Protein AF-A0A0A9WRL8-F1 (afdb_monomer)

Solvent-accessible surface area (backbone atoms only — not comparable to full-atom values): 8022 Å² total; per-residue (Å²): 142,82,87,82,90,76,88,80,82,79,79,79,79,76,79,77,76,74,77,74,68,75,67,80,28,67,38,25,79,55,97,90,40,80,38,46,58,77,37,78,44,66,56,88,86,49,54,26,39,38,32,20,38,59,53,89,71,38,31,38,80,65,42,80,47,66,58,75,82,65,83,86,74,93,55,83,59,47,41,80,46,69,36,69,91,42,58,53,78,71,13,38,61,40,85,39,74,42,63,92,74,56,70,74,81,80,75,76,76,75,74,90,75,84,74,83,90,82,84,134

InterPro domains:
  IPR029277 Single domain Von Willebrand factor type C domain [PF15430] (28-95)
  IPR029277 Single domain Von Willebrand factor type C domain [SM01318] (28-97)

Foldseek 3Di:
DDDDDDDDPPPPPPPPPPCPPPQQDCFDADPNDTHHAQDWDFDQQFAWIWHWHDDNGGIDGDDIGHADPADDDPDPQWDFDADSVDHPPVRHTDIDGDCVPVPDPPPPPPPPPPDPPDDD

Nearest PDB structures (foldseek):
  6rqj-assembly1_E  TM=6.451E-01  e=1.348E-03  Rhipiceph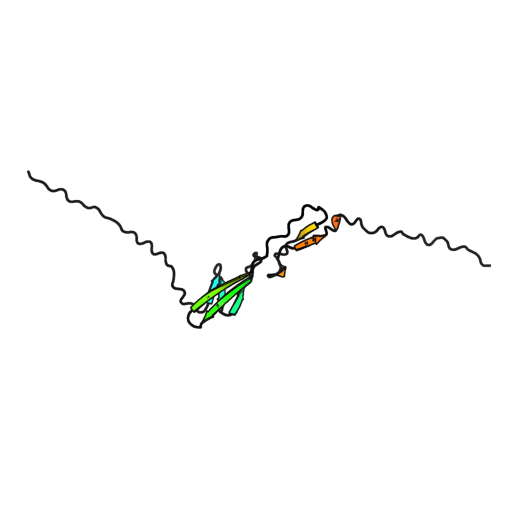alus pulchellus
  6rpt-assembly3_D  TM=6.610E-01  e=4.511E-03  Rhipicephalus pulchellus

Secondary structure (DSSP, 8-state):
-------------------------SEEEETTEEEETT-EE--TTS-EEEEEEEETTEEEEEEEEEPPPPPP---TTEEEE--TTSPTTTTS-EEEE-GGGS------------------

Mean predicted aligned error: 16.65 Å

Structure (mmCIF, N/CA/C/O backbone):
data_AF-A0A0A9WRL8-F1
#
_entry.id   AF-A0A0A9WRL8-F1
#
loop_
_atom_site.group_PDB
_atom_site.id
_atom_site.type_symbol
_atom_site.label_atom_id
_atom_site.label_alt_id
_atom_site.label_comp_id
_atom_site.label_asym_id
_atom_site.label_entity_id
_atom_site.label_seq_id
_atom_site.pdbx_PDB_ins_code
_atom_site.Cartn_x
_atom_site.Cartn_y
_atom_site.Cartn_z
_atom_site.occupancy
_atom_site.B_iso_or_equiv
_atom_site.auth_seq_id
_atom_site.auth_comp_id
_atom_site.auth_asym_id
_atom_site.auth_atom_id
_atom_site.pdbx_PDB_model_num
ATOM 1 N N . MET A 1 1 ? 32.275 2.516 69.717 1.00 40.00 1 MET A N 1
ATOM 2 C CA . MET A 1 1 ? 31.896 3.011 68.377 1.00 40.00 1 MET A CA 1
ATOM 3 C C . MET A 1 1 ? 31.358 1.823 67.593 1.00 40.00 1 MET A C 1
ATOM 5 O O . MET A 1 1 ? 32.130 0.931 67.274 1.00 40.00 1 MET A O 1
ATOM 9 N N . LYS A 1 2 ? 30.035 1.719 67.428 1.00 40.66 2 LYS A N 1
ATOM 10 C CA . LYS A 1 2 ? 29.367 0.591 66.762 1.00 40.66 2 LYS A CA 1
ATOM 11 C C . LYS A 1 2 ? 28.420 1.135 65.688 1.00 40.66 2 LYS A C 1
ATOM 13 O O . LYS A 1 2 ? 27.446 1.787 66.030 1.00 40.66 2 LYS A O 1
ATOM 18 N N . VAL A 1 3 ? 28.828 0.900 64.438 1.00 51.34 3 VAL A N 1
ATOM 19 C CA . VAL A 1 3 ? 28.067 0.428 63.261 1.00 51.34 3 VAL A CA 1
ATOM 20 C C . VAL A 1 3 ? 26.652 0.992 63.059 1.00 51.34 3 VAL A C 1
ATOM 22 O O . VAL A 1 3 ? 25.780 0.730 63.877 1.00 51.34 3 VAL A O 1
ATOM 25 N N . LEU A 1 4 ? 26.394 1.619 61.902 1.00 49.94 4 LEU A N 1
ATOM 26 C CA . LEU A 1 4 ? 25.500 1.055 60.871 1.00 49.94 4 LEU A CA 1
ATOM 27 C C . LEU A 1 4 ? 25.421 1.941 59.616 1.00 49.94 4 LEU A C 1
ATOM 29 O O . LEU A 1 4 ? 24.852 3.027 59.612 1.00 49.94 4 LEU A O 1
ATOM 33 N N . LEU A 1 5 ? 26.007 1.401 58.546 1.00 63.50 5 LEU A N 1
ATOM 34 C CA . LEU A 1 5 ? 25.722 1.705 57.148 1.00 63.50 5 LEU A CA 1
ATOM 35 C C . LEU A 1 5 ? 24.254 1.358 56.856 1.00 63.50 5 LEU A C 1
ATOM 37 O O . LEU A 1 5 ? 23.850 0.218 57.078 1.00 63.50 5 LEU A O 1
ATOM 41 N N . ILE A 1 6 ? 23.484 2.299 56.314 1.00 59.03 6 ILE A N 1
ATOM 42 C CA . ILE A 1 6 ? 22.197 2.022 55.660 1.00 59.03 6 ILE A CA 1
ATOM 43 C C . ILE A 1 6 ? 22.291 2.700 54.287 1.00 59.03 6 ILE A C 1
ATOM 45 O O . ILE A 1 6 ? 22.267 3.920 54.194 1.00 59.03 6 ILE A O 1
ATOM 49 N N . LEU A 1 7 ? 22.747 1.985 53.254 1.00 55.62 7 LEU A N 1
ATOM 50 C CA . LEU A 1 7 ? 21.889 1.291 52.281 1.00 55.62 7 LEU A CA 1
ATOM 51 C C . LEU A 1 7 ? 20.706 2.152 51.814 1.00 55.62 7 LEU A C 1
ATOM 53 O O . LEU A 1 7 ? 19.563 1.937 52.196 1.00 55.62 7 LEU A O 1
ATOM 57 N N 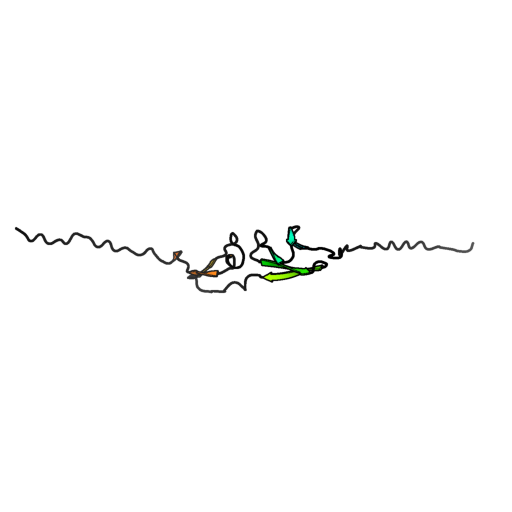. SER A 1 8 ? 20.979 3.092 50.917 1.00 53.41 8 SER A N 1
ATOM 58 C CA . SER A 1 8 ? 19.953 3.704 50.072 1.00 53.41 8 SER A CA 1
ATOM 59 C C . SER A 1 8 ? 20.242 3.352 48.614 1.00 53.41 8 SER A C 1
ATOM 61 O O . SER A 1 8 ? 20.756 4.155 47.840 1.00 53.41 8 SER A O 1
ATOM 63 N N . ALA A 1 9 ? 19.933 2.101 48.263 1.00 60.00 9 ALA A N 1
ATOM 64 C CA . ALA A 1 9 ? 19.785 1.659 46.884 1.00 60.00 9 ALA A CA 1
ATOM 65 C C . ALA A 1 9 ? 18.417 2.140 46.384 1.00 60.00 9 ALA A C 1
ATOM 67 O O . ALA A 1 9 ? 17.401 1.467 46.554 1.00 60.00 9 ALA A O 1
ATOM 68 N N . VAL A 1 10 ? 18.380 3.343 45.814 1.00 62.25 10 VAL A N 1
ATOM 69 C CA . VAL A 1 10 ? 17.196 3.840 45.110 1.00 62.25 10 VAL A CA 1
ATOM 70 C C . VAL A 1 10 ? 17.155 3.144 43.754 1.00 62.25 10 VAL A C 1
ATOM 72 O O . VAL A 1 10 ? 17.760 3.587 42.782 1.00 62.25 10 VAL A O 1
ATOM 75 N N . VAL A 1 11 ? 16.468 2.005 43.707 1.00 62.53 11 VAL A N 1
ATOM 76 C CA . VAL A 1 11 ? 16.080 1.354 42.455 1.00 62.53 11 VAL A CA 1
ATOM 77 C C . VAL A 1 11 ? 14.955 2.194 41.854 1.00 62.53 11 VAL A C 1
ATOM 79 O O . VAL A 1 11 ? 13.785 2.038 42.195 1.00 62.53 11 VAL A O 1
ATOM 82 N N . GLY A 1 12 ? 15.323 3.146 40.998 1.00 53.97 12 GLY A N 1
ATOM 83 C CA . GLY A 1 12 ? 14.377 3.887 40.172 1.00 53.97 12 GLY A CA 1
ATOM 84 C C . GLY A 1 12 ? 13.830 2.967 39.088 1.00 53.97 12 GLY A C 1
ATOM 85 O O . GLY A 1 12 ? 14.454 2.797 38.046 1.00 53.97 12 GLY A O 1
ATOM 86 N N . VAL A 1 13 ? 12.683 2.342 39.347 1.00 61.06 13 VAL A N 1
ATOM 87 C CA . VAL A 1 13 ? 11.954 1.554 38.350 1.00 61.06 13 VAL A CA 1
ATOM 88 C C . VAL A 1 13 ? 11.357 2.535 37.342 1.00 61.06 13 VAL A C 1
ATOM 90 O O . VAL A 1 13 ? 10.317 3.145 37.587 1.00 61.06 13 VAL A O 1
ATOM 93 N N . THR A 1 14 ? 12.033 2.752 36.216 1.00 61.66 14 THR A N 1
ATOM 94 C CA . THR A 1 14 ? 11.445 3.474 35.090 1.00 61.66 14 THR A CA 1
ATOM 95 C C . THR A 1 14 ? 10.463 2.537 34.400 1.00 61.66 14 THR A C 1
ATOM 97 O O . THR A 1 14 ? 10.833 1.691 33.590 1.00 61.66 14 THR A O 1
ATOM 100 N N . PHE A 1 15 ? 9.181 2.661 34.743 1.00 59.44 15 PHE A N 1
ATOM 101 C CA . PHE A 1 15 ? 8.111 2.042 33.970 1.00 59.44 15 PHE A CA 1
ATOM 102 C C . PHE A 1 15 ? 8.090 2.697 32.588 1.00 59.44 15 PHE A C 1
ATOM 104 O O . PHE A 1 15 ? 7.502 3.760 32.393 1.00 59.44 15 PHE A O 1
ATOM 111 N N . SER A 1 16 ? 8.754 2.075 31.616 1.00 56.38 16 SER A N 1
ATOM 112 C CA . SER A 1 16 ? 8.507 2.341 30.205 1.00 56.38 16 SER A CA 1
ATOM 113 C C . SER A 1 16 ? 7.096 1.856 29.895 1.00 56.38 16 SER A C 1
ATOM 115 O O . SER A 1 16 ? 6.888 0.708 29.509 1.00 56.38 16 SER A O 1
ATOM 117 N N . ALA A 1 17 ? 6.111 2.728 30.105 1.00 50.66 17 ALA A N 1
ATOM 118 C CA . ALA A 1 17 ? 4.795 2.565 29.523 1.00 50.66 17 ALA A CA 1
ATOM 119 C C . ALA A 1 17 ? 4.972 2.625 28.002 1.00 50.66 17 ALA A C 1
ATOM 121 O O . ALA A 1 17 ? 4.951 3.690 27.389 1.00 50.66 17 ALA A O 1
ATOM 122 N N . THR A 1 18 ? 5.192 1.467 27.383 1.00 55.47 18 THR A N 1
ATOM 123 C CA . THR A 1 18 ? 4.831 1.299 25.985 1.00 55.47 18 THR A CA 1
ATOM 124 C C . THR A 1 18 ? 3.317 1.413 25.966 1.00 55.47 18 THR A C 1
ATOM 126 O O . THR A 1 18 ? 2.593 0.494 26.340 1.00 55.47 18 THR A O 1
ATOM 129 N N . ALA A 1 19 ? 2.828 2.606 25.638 1.00 44.84 19 ALA A N 1
ATOM 130 C CA . ALA A 1 19 ? 1.427 2.823 25.344 1.00 44.84 19 ALA A CA 1
ATOM 131 C C . ALA A 1 19 ? 1.104 2.065 24.049 1.00 44.84 19 ALA A C 1
ATOM 133 O O . ALA A 1 19 ? 1.000 2.650 22.975 1.00 44.84 19 ALA A O 1
ATOM 134 N N . PHE A 1 20 ? 0.955 0.745 24.143 1.00 54.16 20 PHE A N 1
ATOM 135 C CA . PHE A 1 20 ? 0.072 0.024 23.247 1.00 54.16 20 PHE A CA 1
ATOM 136 C C . PHE A 1 20 ? -1.326 0.489 23.626 1.00 54.16 20 PHE A C 1
ATOM 138 O O . PHE A 1 20 ? -1.962 -0.059 24.525 1.00 54.16 20 PHE A O 1
ATOM 145 N N . ALA A 1 21 ? -1.745 1.599 23.017 1.00 47.56 21 ALA A N 1
ATOM 146 C CA . ALA A 1 21 ? -3.115 2.050 23.113 1.00 47.56 21 ALA A CA 1
ATOM 147 C C . ALA A 1 21 ? -3.999 0.859 22.707 1.00 47.56 21 ALA A C 1
ATOM 149 O O . ALA A 1 21 ? -3.799 0.319 21.613 1.00 47.56 21 ALA A O 1
ATOM 150 N N . PRO A 1 22 ? -4.922 0.401 23.568 1.00 46.56 22 PRO A N 1
ATOM 151 C CA . PRO A 1 22 ? -5.880 -0.608 23.159 1.00 46.56 22 PRO A CA 1
ATOM 152 C C . PRO A 1 22 ? -6.631 -0.047 21.951 1.00 46.56 22 PRO A C 1
ATOM 154 O O . PRO A 1 22 ? -7.080 1.102 21.981 1.00 46.56 22 PRO A O 1
ATOM 157 N N . ALA A 1 23 ? -6.720 -0.828 20.876 1.00 49.38 23 ALA A N 1
ATOM 158 C CA . ALA A 1 23 ? -7.439 -0.473 19.658 1.00 49.38 23 ALA A CA 1
ATOM 159 C C . ALA A 1 23 ? -8.961 -0.458 19.914 1.00 49.38 23 ALA A C 1
ATOM 161 O O . ALA A 1 23 ? -9.717 -1.229 19.340 1.00 49.38 23 ALA A O 1
ATOM 162 N N . HIS A 1 24 ? -9.430 0.427 20.794 1.00 46.97 24 HIS A N 1
ATOM 163 C CA . HIS A 1 24 ? -10.833 0.806 20.906 1.00 46.97 24 HIS A CA 1
ATOM 164 C C . HIS A 1 24 ? -11.119 1.832 19.813 1.00 46.97 24 HIS A C 1
ATOM 166 O O . HIS A 1 24 ? -11.173 3.037 20.054 1.00 46.97 24 HIS A O 1
ATOM 172 N N . GLY A 1 25 ? -11.215 1.362 18.575 1.00 60.09 25 GLY A N 1
ATOM 173 C CA . GLY A 1 25 ? -11.405 2.223 17.420 1.00 60.09 25 GLY A CA 1
ATOM 174 C C . GLY A 1 25 ? -12.340 1.578 16.418 1.00 60.09 25 GLY A C 1
ATOM 175 O O . GLY A 1 25 ? -12.171 0.421 16.057 1.00 60.09 25 GLY A O 1
ATOM 176 N N . LYS A 1 26 ? -13.299 2.358 15.915 1.00 76.25 26 LYS A N 1
ATOM 177 C CA . LYS A 1 26 ? -14.162 2.003 14.773 1.00 76.25 26 LYS A CA 1
ATOM 178 C C . LYS A 1 26 ? -13.424 2.109 13.428 1.00 76.25 26 LYS A C 1
ATOM 180 O O . LYS A 1 26 ? -14.055 2.215 12.380 1.00 76.25 26 LYS A O 1
ATOM 185 N N . TYR A 1 27 ? -12.099 2.187 13.468 1.00 83.44 27 TYR A N 1
ATOM 186 C CA . TYR A 1 27 ? -11.244 2.585 12.363 1.00 83.44 27 TYR A CA 1
ATOM 187 C C . TYR A 1 27 ? -9.842 1.996 12.514 1.00 83.44 27 TYR A C 1
ATOM 189 O O . TYR A 1 27 ? -9.354 1.788 13.625 1.00 83.44 27 TYR A O 1
ATOM 197 N N . CYS A 1 28 ? -9.180 1.785 11.383 1.00 86.12 28 CYS A N 1
ATOM 198 C CA . CYS A 1 28 ? -7.775 1.414 11.313 1.00 86.12 28 CYS A CA 1
ATOM 199 C C . CYS A 1 28 ? -6.906 2.663 11.145 1.00 86.12 28 CYS A C 1
ATOM 201 O O . CYS A 1 28 ? -7.324 3.637 10.519 1.00 86.12 28 CYS A O 1
ATOM 203 N N . TYR A 1 29 ? -5.681 2.622 11.670 1.00 86.38 29 TYR A N 1
ATOM 204 C CA . TYR A 1 29 ? -4.706 3.706 11.539 1.00 86.38 29 TYR A CA 1
ATOM 205 C C . TYR A 1 29 ? -3.481 3.239 10.756 1.00 86.38 29 TYR A C 1
ATOM 207 O O . TYR A 1 29 ? -2.767 2.359 11.225 1.00 86.38 29 TYR A O 1
ATOM 215 N N . TYR A 1 30 ? -3.199 3.852 9.605 1.00 85.88 30 TYR A N 1
ATOM 216 C CA . TYR A 1 30 ? -1.992 3.594 8.810 1.00 85.88 30 TYR A CA 1
ATOM 217 C C . TYR A 1 30 ? -1.256 4.900 8.512 1.00 85.88 30 TYR A C 1
ATOM 219 O O . TYR A 1 30 ? -1.835 5.793 7.910 1.00 85.88 30 TYR A O 1
ATOM 227 N N . GLN A 1 31 ? 0.009 5.040 8.928 1.00 86.25 31 GLN A N 1
ATOM 228 C CA . GLN A 1 31 ? 0.826 6.248 8.690 1.00 86.25 31 GLN A CA 1
ATOM 229 C C . GLN A 1 31 ? 0.092 7.577 8.987 1.00 86.25 31 GLN A C 1
ATOM 231 O O . GLN A 1 31 ? 0.159 8.532 8.220 1.00 86.25 31 GLN A O 1
ATOM 236 N N . LYS A 1 32 ? -0.609 7.646 10.129 1.00 85.50 32 LYS A N 1
ATOM 237 C CA . LYS A 1 32 ? -1.454 8.785 10.560 1.00 85.50 32 LYS A CA 1
ATOM 238 C C . LYS A 1 32 ? -2.757 8.981 9.765 1.00 85.50 32 LYS A C 1
ATOM 240 O O . LYS A 1 32 ? -3.511 9.890 10.100 1.00 85.50 32 LYS A O 1
ATOM 245 N N . GLN A 1 33 ? -3.052 8.125 8.793 1.00 88.00 33 GLN A N 1
ATOM 246 C CA . GLN A 1 33 ? -4.325 8.095 8.084 1.00 88.00 33 GLN A CA 1
ATOM 247 C C . GLN A 1 33 ? -5.332 7.190 8.792 1.00 88.00 33 GLN A C 1
ATOM 249 O O . GLN A 1 33 ? -5.020 6.049 9.140 1.00 88.00 33 GLN A O 1
ATOM 254 N N . LEU A 1 34 ? -6.548 7.705 8.966 1.00 89.75 34 LEU A N 1
ATOM 255 C CA . LEU A 1 34 ? -7.698 6.964 9.474 1.00 89.75 34 LEU A CA 1
ATOM 256 C C . LEU A 1 34 ? -8.443 6.313 8.301 1.00 89.75 34 LEU A C 1
ATOM 258 O O . LEU A 1 34 ? -8.744 6.980 7.312 1.00 89.75 34 LEU A O 1
ATOM 262 N N . ILE A 1 35 ? -8.717 5.014 8.414 1.00 90.56 35 ILE A N 1
ATOM 263 C CA . ILE A 1 35 ? -9.399 4.195 7.403 1.00 90.56 35 ILE A CA 1
ATOM 264 C C . ILE A 1 35 ? -10.628 3.574 8.068 1.00 90.56 35 ILE A C 1
ATOM 266 O O . ILE A 1 35 ? -10.482 2.896 9.091 1.00 90.56 35 ILE A O 1
ATOM 270 N N . ASN A 1 36 ? -11.832 3.794 7.533 1.00 90.06 36 ASN A N 1
ATOM 271 C CA . ASN A 1 36 ? -13.033 3.212 8.131 1.00 90.06 36 ASN A CA 1
ATOM 272 C C . ASN A 1 36 ? -13.134 1.710 7.834 1.00 90.06 36 ASN A C 1
ATOM 274 O O . ASN A 1 36 ? -12.569 1.198 6.869 1.00 90.06 36 ASN A O 1
ATOM 278 N N . ILE A 1 37 ? -13.891 0.993 8.663 1.00 88.81 37 ILE A N 1
ATOM 279 C CA . ILE A 1 37 ? -14.183 -0.426 8.437 1.00 88.81 37 ILE A CA 1
ATOM 280 C C . ILE A 1 37 ? -14.867 -0.608 7.073 1.00 88.81 37 ILE A C 1
ATOM 282 O O . ILE A 1 37 ? -15.844 0.070 6.762 1.00 88.81 37 ILE A O 1
ATOM 286 N N . GLY A 1 38 ? -14.363 -1.554 6.282 1.00 87.62 38 GLY A N 1
ATOM 287 C CA . GLY A 1 38 ? -14.825 -1.855 4.928 1.00 87.62 38 GLY A CA 1
ATOM 288 C C . GLY A 1 38 ? -14.235 -0.944 3.848 1.00 87.62 38 GLY A C 1
ATOM 289 O O . GLY A 1 38 ? -14.458 -1.194 2.664 1.00 87.62 38 GLY A O 1
ATOM 290 N N . GLU A 1 39 ? -13.473 0.089 4.218 1.00 91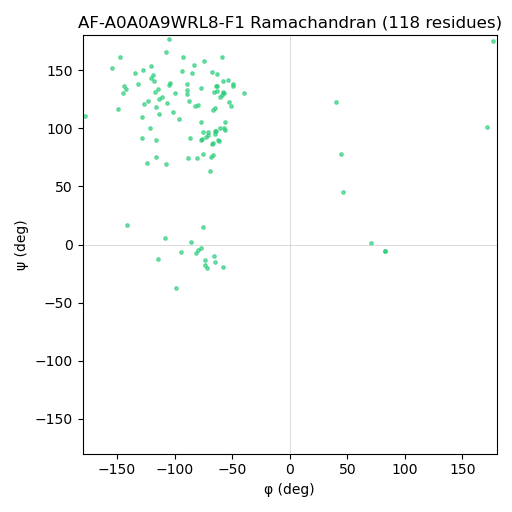.38 39 GLU A N 1
ATOM 291 C CA . GLU A 1 39 ? -12.819 0.958 3.246 1.00 91.38 39 GLU A CA 1
ATOM 292 C C . GLU A 1 39 ? -11.479 0.398 2.773 1.00 91.38 39 GLU A C 1
ATOM 294 O O . GLU A 1 39 ? -10.717 -0.231 3.516 1.00 91.38 39 GLU A O 1
ATOM 299 N N . LYS A 1 40 ? -11.193 0.703 1.505 1.00 93.25 40 LYS A N 1
ATOM 300 C CA . LYS A 1 40 ? -9.906 0.472 0.859 1.00 93.25 40 LYS A CA 1
ATOM 301 C C . LYS A 1 40 ? -9.111 1.765 0.837 1.00 93.25 40 LYS A C 1
ATOM 303 O O . LYS A 1 40 ? -9.601 2.794 0.368 1.00 93.25 40 LYS A O 1
ATOM 308 N N . TYR A 1 41 ? -7.865 1.688 1.271 1.00 93.75 41 TYR A N 1
ATOM 309 C CA . TYR A 1 41 ? -6.921 2.791 1.243 1.00 93.75 41 TYR A CA 1
ATOM 310 C C . TYR A 1 41 ? -5.726 2.460 0.348 1.00 93.75 41 TYR A C 1
ATOM 312 O O . TYR A 1 41 ? -5.226 1.336 0.347 1.00 93.75 41 TYR A O 1
ATOM 320 N N . TYR A 1 42 ? -5.273 3.462 -0.406 1.00 94.94 42 TYR A N 1
ATOM 321 C CA . TYR A 1 42 ? -4.137 3.373 -1.321 1.00 94.94 42 TYR A CA 1
ATOM 322 C C . TYR A 1 42 ? -3.109 4.422 -0.886 1.00 94.94 42 TYR A C 1
ATOM 324 O O . TYR A 1 42 ? -3.323 5.608 -1.162 1.00 94.94 42 TYR A O 1
ATOM 332 N N . PRO A 1 43 ? -2.050 4.028 -0.157 1.00 91.88 43 PRO A N 1
ATOM 333 C CA . PRO A 1 43 ? -1.074 4.977 0.355 1.00 91.88 43 PRO A CA 1
ATOM 334 C C . PRO A 1 43 ? -0.339 5.696 -0.788 1.00 91.88 43 PRO A C 1
ATOM 336 O O . PRO A 1 43 ? 0.059 5.060 -1.766 1.00 91.88 43 PRO A O 1
ATOM 339 N N . PRO A 1 44 ? -0.142 7.022 -0.701 1.00 90.06 44 PRO A N 1
ATOM 340 C CA . PRO A 1 44 ? 0.572 7.764 -1.731 1.00 90.06 44 PRO A CA 1
ATOM 341 C C . PRO A 1 44 ? 2.041 7.329 -1.793 1.00 90.06 44 PRO A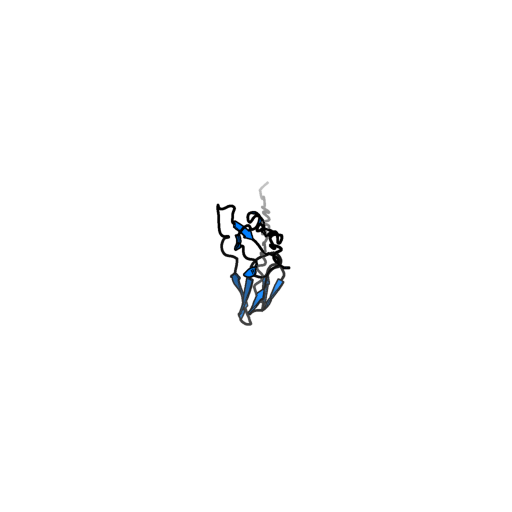 C 1
ATOM 343 O O . PRO A 1 44 ? 2.728 7.288 -0.778 1.00 90.06 44 PRO A O 1
ATOM 346 N N . GLY A 1 45 ? 2.529 7.035 -3.000 1.00 88.38 45 GLY A N 1
ATOM 347 C CA . GLY A 1 45 ? 3.913 6.608 -3.229 1.00 88.38 45 GLY A CA 1
ATOM 348 C C . GLY A 1 45 ? 4.178 5.117 -2.991 1.00 88.38 45 GLY A C 1
ATOM 349 O O . GLY A 1 45 ? 5.267 4.652 -3.325 1.00 88.38 45 GLY A O 1
ATOM 350 N N . GLU A 1 46 ? 3.197 4.359 -2.493 1.00 90.62 46 GLU A N 1
ATOM 351 C CA . GLU A 1 46 ? 3.301 2.912 -2.302 1.00 90.62 46 GLU A CA 1
ATOM 352 C C . GLU A 1 46 ? 2.320 2.176 -3.216 1.00 90.62 46 GLU A C 1
ATOM 354 O O . GLU A 1 46 ? 1.139 2.513 -3.297 1.00 90.62 46 GLU A O 1
ATOM 359 N N . CYS A 1 47 ? 2.789 1.124 -3.889 1.00 93.56 47 CYS A N 1
ATOM 360 C CA . CYS A 1 47 ? 1.912 0.285 -4.697 1.00 93.56 47 CYS A CA 1
ATOM 361 C C . CYS A 1 47 ? 1.305 -0.846 -3.862 1.00 93.56 47 CYS A C 1
ATOM 363 O O . CYS A 1 47 ? 1.716 -2.006 -3.949 1.00 93.56 47 CYS A O 1
ATOM 365 N N . MET A 1 48 ? 0.332 -0.490 -3.026 1.00 94.06 48 MET A N 1
ATOM 366 C CA . MET A 1 48 ? -0.418 -1.448 -2.22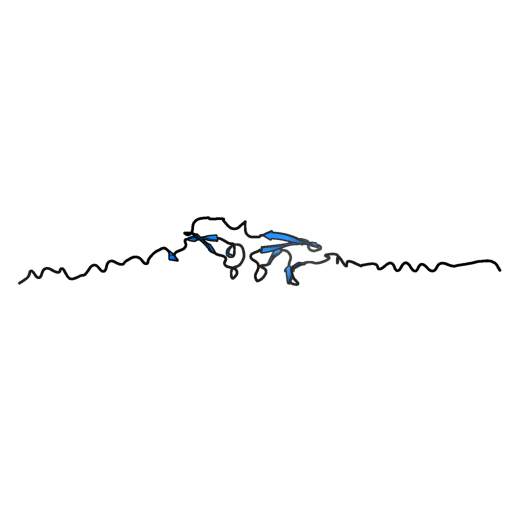2 1.00 94.06 48 MET A CA 1
ATOM 367 C C . MET A 1 48 ? -1.865 -1.011 -1.986 1.00 94.06 48 MET A C 1
ATOM 369 O O . MET A 1 48 ? -2.218 0.160 -2.141 1.00 94.06 48 MET A O 1
ATOM 373 N N . GLU A 1 49 ? -2.701 -1.971 -1.605 1.00 94.94 49 GLU A N 1
ATOM 374 C CA . GLU A 1 49 ? -4.060 -1.750 -1.114 1.00 94.94 49 GLU A CA 1
ATOM 375 C C . GLU A 1 49 ? -4.149 -2.232 0.336 1.00 94.94 49 GLU A C 1
ATOM 377 O O . GLU A 1 49 ? -3.740 -3.349 0.660 1.00 94.94 49 GLU A O 1
ATOM 382 N N . ILE A 1 50 ? -4.702 -1.386 1.203 1.00 93.62 50 ILE A N 1
ATOM 383 C CA . ILE A 1 50 ? -4.956 -1.700 2.607 1.00 93.62 50 ILE A CA 1
ATOM 384 C C . ILE A 1 50 ? -6.463 -1.736 2.813 1.00 93.62 50 ILE A C 1
ATOM 386 O O . ILE A 1 50 ? -7.145 -0.753 2.523 1.00 93.62 50 ILE A O 1
ATOM 390 N N . THR A 1 51 ? -6.979 -2.845 3.339 1.00 93.06 51 THR A N 1
ATOM 391 C CA . THR A 1 51 ? -8.386 -2.954 3.743 1.00 93.06 51 THR A CA 1
ATOM 392 C C . THR A 1 51 ? -8.488 -3.045 5.259 1.00 93.06 51 THR A C 1
ATOM 394 O O . THR A 1 51 ? -7.839 -3.878 5.902 1.00 93.06 51 THR A O 1
ATOM 397 N N . CYS A 1 52 ? -9.310 -2.170 5.831 1.00 89.62 52 CYS A N 1
ATOM 398 C CA . CYS A 1 52 ? -9.684 -2.238 7.236 1.00 89.62 52 CYS A CA 1
ATOM 399 C C . CYS A 1 52 ? -10.910 -3.144 7.383 1.00 89.62 52 CYS A C 1
ATOM 401 O O . CYS A 1 52 ? -11.941 -2.868 6.773 1.00 89.62 52 CYS A O 1
ATOM 403 N N . GLU A 1 53 ? -10.842 -4.190 8.205 1.00 88.38 53 GLU A N 1
ATOM 404 C CA . GLU A 1 53 ? -12.031 -4.972 8.569 1.00 88.38 53 GLU A CA 1
ATOM 405 C C . GLU A 1 53 ? -12.232 -4.942 10.073 1.00 88.38 53 GLU A C 1
ATOM 407 O O . GLU A 1 53 ? -11.307 -4.774 10.862 1.00 88.38 53 GLU A O 1
ATOM 412 N N . GLY A 1 54 ? -13.470 -5.110 10.496 1.00 83.69 54 GLY A N 1
ATOM 413 C CA . GLY A 1 54 ? -13.795 -5.007 11.898 1.00 83.69 54 GLY A CA 1
ATOM 414 C C . GLY A 1 54 ? -15.274 -5.158 12.147 1.00 83.69 54 GLY A C 1
ATOM 415 O O . GLY A 1 54 ? -16.090 -5.237 11.229 1.00 83.69 54 GLY A O 1
ATOM 416 N N . THR A 1 55 ? -15.607 -5.170 13.423 1.00 80.19 55 THR A N 1
ATOM 417 C CA . THR A 1 55 ? -16.972 -5.021 13.910 1.00 80.19 55 THR A CA 1
ATOM 418 C C . THR A 1 55 ? -17.153 -3.613 14.477 1.00 80.19 55 THR A C 1
ATOM 420 O O . THR A 1 55 ? -16.215 -2.820 14.526 1.00 80.19 55 THR A O 1
ATOM 423 N N . LYS A 1 56 ? -18.369 -3.269 14.918 1.00 69.62 56 LYS A N 1
ATOM 424 C CA . LYS A 1 56 ? -18.668 -1.938 15.477 1.00 69.62 56 LYS A CA 1
ATOM 425 C C . LYS A 1 56 ? -17.809 -1.564 16.695 1.00 69.62 56 LYS A C 1
ATOM 427 O O . LYS A 1 56 ? -17.719 -0.373 16.991 1.00 69.62 56 LYS A O 1
ATOM 432 N N . ASP A 1 57 ? -17.199 -2.549 17.349 1.00 74.94 57 ASP A N 1
ATOM 433 C CA . ASP A 1 57 ? -16.462 -2.383 18.602 1.00 74.94 57 ASP A CA 1
ATOM 434 C C . ASP A 1 57 ? -14.955 -2.650 18.460 1.00 74.94 57 ASP A C 1
ATOM 436 O O . ASP A 1 57 ? -14.183 -2.282 19.344 1.00 74.94 57 ASP A O 1
ATOM 440 N N . GLU A 1 58 ? -14.523 -3.235 17.337 1.00 80.38 58 GLU A N 1
ATOM 441 C CA . GLU A 1 58 ? -13.125 -3.595 17.098 1.00 80.38 58 GLU A CA 1
ATOM 442 C C . GLU A 1 58 ? -12.789 -3.520 15.604 1.00 80.38 58 GLU A C 1
ATOM 444 O O . GLU A 1 58 ? -13.336 -4.278 14.800 1.00 80.38 58 GLU A O 1
ATOM 449 N N . ALA A 1 59 ? -11.873 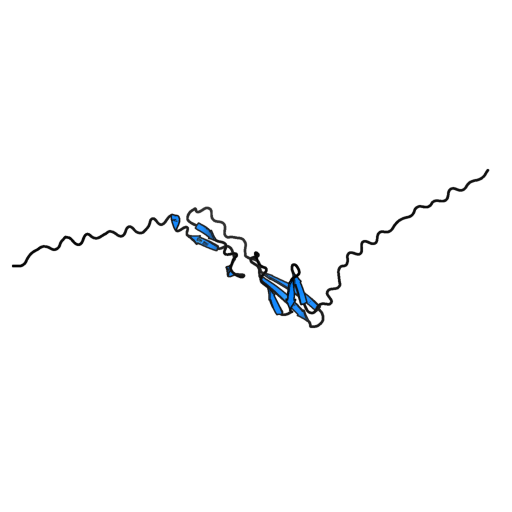-2.625 15.232 1.00 80.81 59 ALA A N 1
ATOM 450 C CA . ALA A 1 59 ? -11.299 -2.550 13.893 1.00 80.81 59 ALA A CA 1
ATOM 451 C C . ALA A 1 59 ? -9.870 -3.098 13.881 1.00 80.81 59 ALA A C 1
ATOM 453 O O . ALA A 1 59 ? -9.056 -2.781 14.749 1.00 80.81 59 ALA A O 1
ATOM 454 N N . LYS A 1 60 ? -9.548 -3.883 12.853 1.00 80.50 60 LYS A N 1
ATOM 455 C CA . LYS A 1 60 ? -8.213 -4.422 12.604 1.00 80.50 60 LYS A CA 1
ATOM 456 C C . LYS A 1 60 ? -7.829 -4.254 11.139 1.00 80.50 60 LYS A C 1
ATOM 458 O O . LYS A 1 60 ? -8.650 -4.329 10.227 1.00 80.50 60 LYS A O 1
ATOM 463 N N . MET A 1 61 ? -6.540 -4.057 10.895 1.00 78.81 61 MET A N 1
ATOM 464 C CA . MET A 1 61 ? -6.021 -4.160 9.534 1.00 78.81 61 MET A CA 1
ATOM 465 C C . MET A 1 61 ? -6.149 -5.603 9.084 1.00 78.81 61 MET A C 1
ATOM 46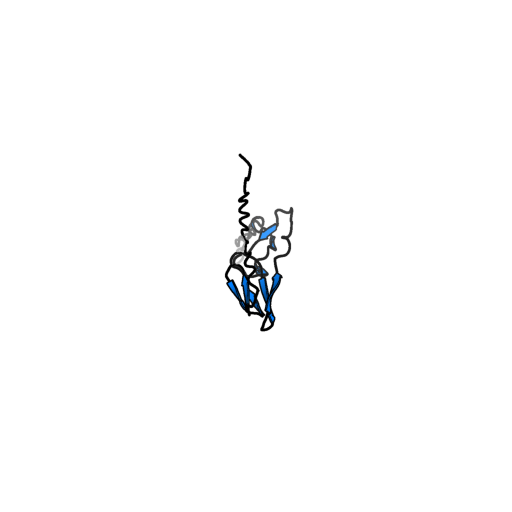7 O O . MET A 1 61 ? -5.559 -6.499 9.685 1.00 78.81 61 MET A O 1
ATOM 471 N N . ALA A 1 62 ? -6.963 -5.816 8.064 1.00 75.31 62 ALA A N 1
ATOM 472 C CA . ALA A 1 62 ? -7.355 -7.154 7.672 1.00 75.31 62 ALA A CA 1
ATOM 473 C C . ALA A 1 62 ? -6.538 -7.671 6.504 1.00 75.31 62 ALA A C 1
ATOM 475 O O . ALA A 1 62 ? -6.181 -8.846 6.475 1.00 75.31 62 ALA A O 1
ATOM 476 N N . LEU A 1 63 ? -6.224 -6.783 5.559 1.00 82.06 63 LEU A N 1
ATOM 477 C CA . LEU A 1 63 ? -5.576 -7.181 4.327 1.00 82.06 63 LEU A CA 1
ATOM 478 C C . LEU A 1 63 ? -4.597 -6.121 3.838 1.00 82.06 63 LEU A C 1
ATOM 480 O O . LEU A 1 63 ? -4.946 -4.948 3.702 1.00 82.06 63 LEU A O 1
ATOM 484 N N . TYR A 1 64 ? -3.392 -6.592 3.535 1.00 88.69 64 TYR A N 1
ATOM 485 C CA . TYR A 1 64 ? -2.369 -5.872 2.796 1.00 88.69 64 TYR A CA 1
ATOM 486 C C . TYR A 1 64 ? -2.168 -6.598 1.475 1.00 88.69 64 TYR A C 1
ATOM 488 O O . TYR A 1 64 ? -1.685 -7.730 1.457 1.00 88.69 64 TYR A O 1
ATOM 496 N N . LEU A 1 65 ? -2.551 -5.959 0.376 1.00 92.81 65 LEU A N 1
ATOM 497 C CA . LEU A 1 65 ? -2.250 -6.457 -0.956 1.00 92.81 65 LEU A CA 1
ATOM 498 C C . LEU A 1 65 ? -1.068 -5.677 -1.505 1.00 92.81 65 LEU A C 1
ATOM 500 O O . LEU A 1 65 ? -1.160 -4.475 -1.744 1.00 92.81 65 LEU A O 1
ATOM 504 N N . THR A 1 66 ? 0.041 -6.376 -1.698 1.00 93.75 66 THR A N 1
ATOM 505 C CA . THR A 1 66 ? 1.238 -5.858 -2.353 1.00 93.75 66 THR A CA 1
ATOM 506 C C . THR A 1 66 ? 1.382 -6.466 -3.737 1.00 93.75 66 THR A C 1
ATOM 508 O O . THR A 1 66 ? 0.702 -7.431 -4.106 1.00 93.75 66 THR A O 1
ATOM 511 N N . CYS A 1 67 ? 2.251 -5.869 -4.543 1.00 92.12 67 CYS A N 1
ATOM 512 C CA . CYS A 1 67 ? 2.590 -6.449 -5.829 1.00 92.12 67 CYS A CA 1
ATOM 513 C C . CYS A 1 67 ? 3.273 -7.807 -5.661 1.00 92.12 67 CYS A C 1
ATOM 515 O O . CYS A 1 67 ? 4.037 -7.998 -4.709 1.00 92.12 67 CYS A O 1
ATOM 517 N N . PRO A 1 68 ? 3.046 -8.736 -6.603 1.00 90.12 68 PRO A N 1
ATOM 518 C CA . PRO A 1 68 ? 3.892 -9.911 -6.707 1.00 90.12 68 PRO A CA 1
ATOM 519 C C . PRO A 1 68 ? 5.352 -9.486 -6.953 1.00 90.12 68 PRO A C 1
ATOM 521 O O . PRO A 1 68 ? 5.599 -8.357 -7.396 1.00 90.12 68 PRO A O 1
ATOM 524 N N . PRO A 1 69 ? 6.323 -10.379 -6.693 1.00 88.25 69 PRO A N 1
ATOM 525 C CA . PRO A 1 69 ? 7.710 -10.146 -7.069 1.00 88.25 69 PRO A CA 1
ATOM 526 C C . PRO A 1 69 ? 7.806 -9.713 -8.533 1.00 88.25 69 PRO A C 1
ATOM 528 O O . PRO A 1 69 ? 7.128 -10.278 -9.395 1.00 88.25 69 PRO A O 1
ATOM 531 N N . ALA A 1 70 ? 8.629 -8.698 -8.801 1.00 84.75 70 ALA A N 1
ATOM 532 C CA . ALA A 1 70 ? 8.819 -8.211 -10.158 1.00 84.75 70 ALA A CA 1
ATOM 533 C C . ALA A 1 70 ? 9.309 -9.355 -11.064 1.00 84.75 70 ALA A C 1
ATOM 535 O O . ALA A 1 70 ? 10.130 -10.172 -10.630 1.00 84.75 70 ALA A O 1
ATOM 536 N N . PRO A 1 71 ? 8.823 -9.432 -12.314 1.00 82.38 71 PRO A N 1
ATOM 537 C CA . PRO A 1 71 ? 9.306 -10.431 -13.249 1.00 82.38 71 PRO A CA 1
ATOM 538 C C . PRO A 1 71 ? 10.793 -10.187 -13.532 1.00 82.38 71 PRO A C 1
ATOM 540 O O . PRO A 1 71 ? 11.206 -9.062 -13.811 1.00 82.38 71 PRO A O 1
ATOM 543 N N . MET A 1 72 ? 11.595 -11.245 -13.452 1.00 83.12 72 MET A N 1
ATOM 544 C CA . MET A 1 72 ? 13.010 -11.208 -13.815 1.00 83.12 72 MET A CA 1
ATOM 545 C C . MET A 1 72 ? 13.164 -11.531 -15.303 1.00 83.12 72 MET A C 1
ATOM 547 O O . MET A 1 72 ? 12.507 -12.436 -15.815 1.00 83.12 72 MET A O 1
ATOM 551 N N . THR A 1 73 ? 14.031 -10.795 -15.994 1.00 82.81 73 THR A N 1
ATOM 552 C CA . THR A 1 73 ? 14.406 -11.053 -17.388 1.00 82.81 73 THR A CA 1
ATOM 553 C C . THR A 1 73 ? 15.877 -10.716 -17.585 1.00 82.81 73 THR A C 1
ATOM 555 O O . THR A 1 73 ? 16.334 -9.670 -17.129 1.00 82.81 73 THR A O 1
ATOM 558 N N . ASP A 1 74 ? 16.595 -11.579 -18.299 1.00 84.19 74 ASP A N 1
ATOM 559 C CA . ASP A 1 74 ? 17.957 -11.301 -18.774 1.00 84.19 74 ASP A CA 1
ATOM 560 C C . ASP A 1 74 ? 17.957 -10.733 -20.207 1.00 84.19 74 ASP A C 1
ATOM 562 O O . ASP A 1 74 ? 18.997 -10.339 -20.737 1.00 84.19 74 ASP A O 1
ATOM 566 N N . SER A 1 75 ? 16.790 -10.696 -20.864 1.00 84.12 75 SER A N 1
ATOM 567 C CA . SER A 1 75 ? 16.647 -10.132 -22.207 1.00 84.12 75 SER A CA 1
ATOM 568 C C . SER A 1 75 ? 16.640 -8.604 -22.164 1.00 84.12 75 SER A C 1
ATOM 570 O O . SER A 1 75 ? 15.914 -7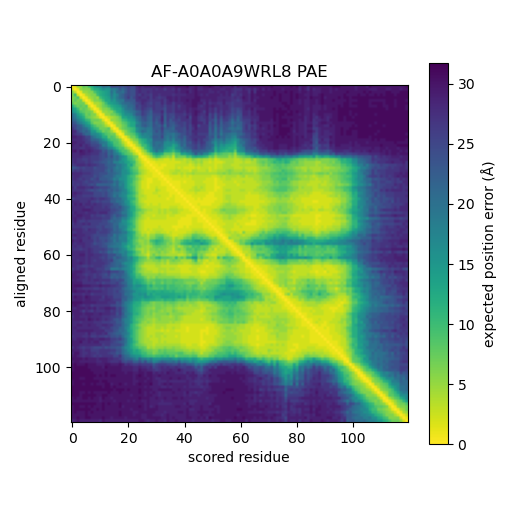.992 -21.380 1.00 84.12 75 SER A O 1
ATOM 572 N N . LYS A 1 76 ? 17.408 -7.997 -23.076 1.00 83.00 76 LYS A N 1
ATOM 573 C CA . LYS A 1 76 ? 17.437 -6.546 -23.324 1.00 83.00 76 LYS A CA 1
ATOM 574 C C . LYS A 1 76 ? 16.191 -6.034 -24.052 1.00 83.00 76 LYS A C 1
ATOM 576 O O . LYS A 1 76 ? 15.956 -4.827 -24.076 1.00 83.00 76 LYS A O 1
ATOM 581 N N . ASP A 1 77 ? 15.389 -6.939 -24.610 1.00 87.12 77 ASP A N 1
ATOM 582 C CA . ASP A 1 77 ? 14.166 -6.615 -25.350 1.00 87.12 77 ASP A CA 1
ATOM 583 C C . ASP A 1 77 ? 13.008 -6.264 -24.420 1.00 87.12 77 ASP A C 1
ATOM 585 O O . ASP A 1 77 ? 11.915 -5.944 -24.886 1.00 87.12 77 ASP A O 1
ATOM 589 N N . PHE A 1 78 ? 13.216 -6.355 -23.107 1.00 86.44 78 PHE A N 1
ATOM 590 C CA . PHE A 1 78 ? 12.196 -6.120 -22.109 1.00 86.44 78 PHE A CA 1
ATOM 591 C C . PHE A 1 78 ? 12.708 -5.195 -21.014 1.00 86.44 78 PHE A C 1
ATOM 593 O O . PHE A 1 78 ? 13.826 -5.324 -20.524 1.00 86.44 78 PHE A O 1
ATOM 600 N N . VAL A 1 79 ? 11.844 -4.276 -20.605 1.00 88.81 79 VAL A N 1
ATOM 601 C CA . VAL A 1 79 ? 12.065 -3.368 -19.484 1.00 88.81 79 VAL A CA 1
ATOM 602 C C . VAL A 1 79 ? 10.978 -3.584 -18.443 1.00 88.81 79 VAL A C 1
ATOM 604 O O . VAL A 1 79 ? 9.818 -3.852 -18.770 1.00 88.81 79 VAL A O 1
ATOM 607 N N . ILE A 1 80 ? 11.357 -3.474 -17.173 1.00 88.75 80 ILE A N 1
ATOM 608 C CA . ILE A 1 80 ? 10.402 -3.476 -16.068 1.00 88.75 80 ILE A CA 1
ATOM 609 C C . ILE A 1 80 ? 9.843 -2.060 -15.953 1.00 88.75 80 ILE A C 1
ATOM 611 O O . ILE A 1 80 ? 10.590 -1.110 -15.723 1.00 88.75 80 ILE A O 1
ATOM 615 N N . VAL A 1 81 ? 8.531 -1.922 -16.118 1.00 88.19 81 VAL A N 1
ATOM 616 C CA . VAL A 1 81 ? 7.833 -0.638 -16.021 1.00 88.19 81 VAL A CA 1
ATOM 617 C C . VAL A 1 81 ? 7.037 -0.597 -14.721 1.00 88.19 81 VAL A C 1
ATOM 619 O O . VAL A 1 81 ? 6.152 -1.427 -14.501 1.00 88.19 81 VAL A O 1
ATOM 622 N N . GLU A 1 82 ? 7.334 0.396 -13.883 1.00 87.88 82 GLU A N 1
ATOM 623 C CA . GLU A 1 82 ? 6.556 0.754 -12.693 1.00 87.88 82 GLU A CA 1
ATOM 624 C C . GLU A 1 82 ? 5.736 2.020 -12.966 1.00 87.88 82 GLU A C 1
ATOM 626 O O . GLU A 1 82 ? 6.238 2.970 -13.563 1.00 87.88 82 GLU A O 1
ATOM 631 N N . ARG A 1 83 ? 4.481 2.054 -12.503 1.00 89.00 83 ARG A N 1
ATOM 632 C CA . ARG A 1 83 ? 3.560 3.191 -12.690 1.00 89.00 83 ARG A CA 1
ATOM 633 C C . ARG A 1 83 ? 3.037 3.691 -11.350 1.00 89.00 83 ARG A C 1
ATOM 635 O O . ARG A 1 83 ? 1.884 3.450 -10.993 1.00 89.00 83 ARG A O 1
ATOM 642 N N . ARG A 1 84 ? 3.909 4.319 -10.557 1.00 87.31 84 ARG A N 1
ATOM 643 C CA . ARG A 1 84 ? 3.630 4.715 -9.158 1.00 87.31 84 ARG A CA 1
ATOM 644 C C . ARG A 1 84 ? 2.526 5.766 -9.013 1.00 87.31 84 ARG A C 1
ATOM 646 O O . ARG A 1 84 ? 2.010 5.964 -7.920 1.00 87.31 84 ARG A O 1
ATOM 653 N N . GLU A 1 85 ? 2.158 6.424 -10.103 1.00 89.69 85 GLU A N 1
ATOM 654 C CA . GLU A 1 85 ? 1.030 7.345 -10.203 1.00 89.69 85 GLU A CA 1
ATOM 655 C C . GLU A 1 85 ? -0.337 6.639 -10.201 1.00 89.69 85 GLU A C 1
ATOM 657 O O . GLU A 1 85 ? -1.367 7.272 -9.959 1.00 89.69 85 GLU A O 1
ATOM 662 N N . LEU A 1 86 ? -0.367 5.331 -10.469 1.00 93.00 86 LEU A N 1
ATOM 663 C CA . LEU A 1 86 ? -1.587 4.533 -10.481 1.00 93.00 86 LEU A CA 1
ATOM 664 C C . LEU A 1 86 ? -1.844 3.878 -9.118 1.00 93.00 86 LEU A C 1
ATOM 666 O O . LEU A 1 86 ? -0.957 3.720 -8.287 1.00 93.00 86 LEU A O 1
ATOM 670 N N . LYS A 1 87 ? -3.089 3.457 -8.890 1.00 94.56 87 LYS A N 1
ATOM 671 C CA . LYS A 1 87 ? -3.468 2.678 -7.702 1.00 94.56 87 LYS A CA 1
ATOM 672 C C . LYS A 1 87 ? -3.180 1.195 -7.909 1.00 94.56 87 LYS A C 1
ATOM 674 O O . LYS A 1 87 ? -3.212 0.710 -9.044 1.00 94.56 87 LYS A O 1
ATOM 679 N N . TYR A 1 88 ? -2.977 0.463 -6.815 1.00 94.56 88 TYR A N 1
ATOM 680 C CA . TYR A 1 88 ? -2.924 -0.998 -6.846 1.00 94.56 88 TYR A CA 1
ATOM 681 C C . TYR A 1 88 ? -4.191 -1.572 -7.517 1.00 94.56 88 TYR A C 1
ATOM 683 O O . TYR A 1 88 ? -5.278 -1.020 -7.323 1.00 94.56 88 TYR A O 1
ATOM 691 N N . PRO A 1 89 ? -4.091 -2.642 -8.330 1.00 94.81 89 PRO A N 1
ATOM 692 C CA . PRO A 1 89 ? -2.876 -3.361 -8.744 1.00 94.81 89 PRO A CA 1
ATOM 693 C C . PRO A 1 89 ? -2.170 -2.762 -9.975 1.00 94.81 89 PRO A C 1
ATOM 695 O O . PRO A 1 89 ? -1.181 -3.309 -10.449 1.00 94.81 89 PRO A O 1
ATOM 698 N N . LYS A 1 90 ? -2.658 -1.649 -10.532 1.00 93.88 90 LYS A N 1
ATOM 699 C CA . LYS A 1 90 ? -2.163 -1.094 -11.807 1.00 93.88 90 LYS A CA 1
ATOM 700 C C . LYS A 1 90 ? -0.776 -0.460 -11.722 1.00 93.88 90 LYS A C 1
ATOM 702 O O . LYS A 1 90 ? -0.129 -0.301 -12.750 1.00 93.88 90 LYS A O 1
ATOM 707 N N . CYS A 1 91 ? -0.335 -0.087 -10.526 1.00 93.31 91 CYS A N 1
ATOM 708 C CA . CYS A 1 91 ? 1.017 0.416 -10.300 1.00 93.31 91 CYS A CA 1
ATOM 709 C C . CYS A 1 91 ? 2.081 -0.684 -10.212 1.00 93.31 91 CYS A C 1
ATOM 711 O O . CYS A 1 91 ? 3.262 -0.357 -10.085 1.00 93.31 91 CYS A O 1
ATOM 713 N N . CYS A 1 92 ? 1.690 -1.965 -10.250 1.00 93.38 92 CYS A N 1
ATOM 714 C CA . CYS A 1 92 ? 2.633 -3.057 -10.065 1.00 93.38 92 CYS A CA 1
ATOM 715 C C . CYS A 1 92 ? 3.642 -3.166 -11.213 1.00 93.38 92 CYS A C 1
ATOM 717 O O . CYS A 1 92 ? 3.289 -2.867 -12.358 1.00 93.38 92 CYS A O 1
ATOM 719 N N . PRO A 1 93 ? 4.877 -3.622 -10.925 1.00 92.62 93 PRO A N 1
ATOM 720 C CA . PRO A 1 93 ? 5.893 -3.813 -11.948 1.00 92.62 93 PRO A CA 1
ATOM 721 C C . PRO A 1 93 ? 5.405 -4.800 -13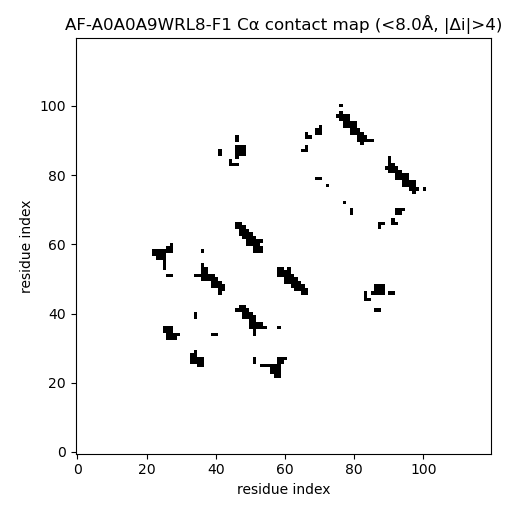.008 1.00 92.62 93 PRO A C 1
ATOM 723 O O . PRO A 1 93 ? 4.971 -5.908 -12.687 1.00 92.62 93 PRO A O 1
ATOM 726 N N . THR A 1 94 ? 5.493 -4.407 -14.275 1.00 90.81 94 THR A N 1
ATOM 727 C CA . THR A 1 94 ? 5.147 -5.272 -15.409 1.00 90.81 94 THR A CA 1
ATOM 728 C C . THR A 1 94 ? 6.281 -5.318 -16.418 1.00 90.81 94 THR A C 1
ATOM 730 O O . THR A 1 94 ? 7.044 -4.363 -16.560 1.00 90.81 94 THR A O 1
ATOM 733 N N . LEU A 1 95 ? 6.397 -6.451 -17.110 1.00 89.94 95 LEU A N 1
ATOM 734 C CA . LEU A 1 95 ? 7.342 -6.616 -18.203 1.00 89.94 95 LEU A CA 1
ATOM 735 C C . LEU A 1 95 ? 6.757 -5.955 -19.458 1.00 89.94 95 LEU A C 1
ATOM 737 O O . LEU A 1 95 ? 5.682 -6.345 -19.911 1.00 89.94 95 LEU A O 1
ATOM 741 N N . SER A 1 96 ? 7.449 -4.972 -20.021 1.00 86.81 96 SER A N 1
ATOM 742 C CA . SER A 1 96 ? 7.076 -4.345 -21.291 1.00 86.81 96 SER A CA 1
ATOM 743 C C . SER A 1 96 ? 8.182 -4.552 -22.307 1.00 86.81 96 SER A C 1
ATOM 745 O O . SER A 1 96 ? 9.357 -4.534 -21.950 1.00 86.81 96 SER A O 1
ATOM 747 N N . ARG A 1 97 ? 7.821 -4.716 -23.581 1.00 86.00 97 ARG A N 1
ATOM 748 C CA . ARG A 1 97 ? 8.810 -4.756 -24.660 1.00 86.00 97 ARG A CA 1
ATOM 749 C C . ARG A 1 97 ? 9.512 -3.401 -24.754 1.00 86.00 97 ARG A C 1
ATOM 751 O O . ARG A 1 97 ? 8.855 -2.362 -24.663 1.00 86.00 97 ARG A O 1
ATOM 758 N N . ASN A 1 98 ? 10.827 -3.421 -24.911 1.00 78.94 98 ASN A N 1
ATOM 759 C CA . ASN A 1 98 ? 11.626 -2.244 -25.180 1.00 78.94 98 ASN A CA 1
ATOM 760 C C . ASN A 1 98 ? 11.460 -1.868 -26.659 1.00 78.94 98 ASN A C 1
ATOM 762 O O . ASN A 1 98 ? 11.985 -2.543 -27.540 1.00 78.94 98 ASN A O 1
ATOM 766 N N . ILE A 1 99 ? 10.692 -0.812 -26.926 1.00 68.44 99 ILE A N 1
ATOM 767 C CA . ILE A 1 99 ? 10.410 -0.340 -28.290 1.00 68.44 99 ILE A CA 1
ATOM 768 C C . ILE A 1 99 ? 11.575 0.524 -28.819 1.00 68.44 99 ILE A C 1
ATOM 770 O O . ILE A 1 99 ? 11.639 0.801 -30.009 1.00 68.44 99 ILE A O 1
ATOM 774 N N . GLU A 1 100 ? 12.579 0.872 -27.997 1.00 59.78 100 GLU A N 1
ATOM 775 C CA . GLU A 1 100 ? 13.782 1.588 -28.471 1.00 59.78 100 GLU A CA 1
ATOM 776 C C . GLU A 1 100 ? 14.649 0.751 -29.439 1.00 59.78 100 GLU A C 1
ATOM 778 O O . GLU A 1 100 ? 15.572 1.276 -30.060 1.00 59.78 100 GLU A O 1
ATOM 783 N N . HIS A 1 101 ? 14.358 -0.547 -29.593 1.00 48.69 101 HIS A N 1
ATOM 784 C CA . HIS A 1 101 ? 14.987 -1.437 -30.577 1.00 48.69 101 HIS A CA 1
ATOM 785 C C . HIS A 1 101 ? 14.079 -1.849 -31.739 1.00 48.69 101 HIS A C 1
ATOM 787 O O . HIS A 1 101 ? 14.503 -2.622 -32.596 1.00 48.69 101 HIS A O 1
ATOM 793 N N . GLU A 1 102 ? 12.870 -1.298 -31.835 1.00 49.31 102 GLU A N 1
ATOM 794 C CA . GLU A 1 102 ? 12.181 -1.248 -33.120 1.00 49.31 102 GLU A CA 1
ATOM 795 C C . GLU A 1 102 ? 12.660 0.028 -33.810 1.00 49.31 102 GLU A C 1
ATOM 797 O O . GLU A 1 102 ? 12.133 1.121 -33.607 1.00 49.31 102 GLU A O 1
ATOM 802 N N . SER A 1 103 ? 13.725 -0.113 -34.610 1.00 54.62 103 SER A N 1
ATOM 803 C CA . SER A 1 103 ? 14.017 0.842 -35.679 1.00 54.62 103 SER A CA 1
ATOM 804 C C . SER A 1 103 ? 12.688 1.243 -36.329 1.00 54.62 103 SER A C 1
ATOM 806 O O . SER A 1 103 ? 11.905 0.334 -36.633 1.00 54.62 103 SER A O 1
ATOM 808 N N . PRO A 1 104 ? 12.404 2.550 -36.503 1.00 48.69 104 PRO A N 1
ATOM 809 C CA . PRO A 1 104 ? 11.141 2.985 -37.083 1.00 48.69 104 PRO A CA 1
ATOM 810 C C . PRO A 1 104 ? 10.902 2.190 -38.369 1.00 48.69 104 PRO A C 1
ATOM 812 O O . PRO A 1 104 ? 11.876 1.953 -39.095 1.00 48.69 104 PRO A O 1
ATOM 815 N N . PRO A 1 105 ? 9.664 1.729 -38.637 1.00 49.81 105 PRO A N 1
ATOM 816 C CA . PRO A 1 105 ? 9.378 1.043 -39.884 1.00 49.81 105 PRO A CA 1
ATOM 817 C C . PRO A 1 105 ? 9.903 1.935 -41.004 1.00 49.81 105 PRO A C 1
ATOM 819 O O . PRO A 1 105 ? 9.511 3.098 -41.096 1.00 49.81 105 PRO A O 1
ATOM 822 N N . GLN A 1 106 ? 10.858 1.431 -41.790 1.00 46.19 106 GLN A N 1
ATOM 823 C CA . GLN A 1 106 ? 11.233 2.100 -43.022 1.00 46.19 106 GLN A CA 1
ATOM 824 C C . GLN A 1 106 ? 9.989 2.037 -43.894 1.00 46.19 106 GLN A C 1
ATOM 826 O O . GLN A 1 106 ? 9.670 1.005 -44.474 1.00 46.19 106 GLN A O 1
ATOM 831 N N . TYR A 1 107 ? 9.226 3.123 -43.893 1.00 52.81 107 TYR A N 1
ATOM 832 C CA . TYR A 1 107 ? 8.266 3.398 -44.940 1.00 52.81 107 TYR A CA 1
ATOM 833 C C . TYR A 1 107 ? 9.113 3.480 -46.210 1.00 52.81 107 TYR A C 1
ATOM 835 O O . TYR A 1 107 ? 9.825 4.463 -46.416 1.00 52.81 107 TYR A O 1
ATOM 843 N N . GLU A 1 108 ? 9.132 2.398 -46.992 1.00 50.44 108 GLU A N 1
ATOM 844 C CA . GLU A 1 108 ? 9.540 2.468 -48.388 1.00 50.44 108 GLU A CA 1
ATOM 845 C C . GLU A 1 108 ? 8.623 3.514 -49.026 1.00 50.44 108 GLU A C 1
ATOM 847 O O . GLU A 1 108 ? 7.422 3.305 -49.195 1.00 50.44 108 GLU A O 1
ATOM 852 N N . GLU A 1 109 ? 9.174 4.701 -49.282 1.00 52.44 109 GLU A N 1
ATOM 853 C CA . GLU A 1 109 ? 8.615 5.619 -50.261 1.00 52.44 109 GLU A CA 1
ATOM 854 C C . GLU A 1 109 ? 8.680 4.887 -51.602 1.00 52.44 109 GLU A C 1
ATOM 856 O O . GLU A 1 109 ? 9.676 4.958 -52.323 1.00 52.44 109 GLU A O 1
ATOM 861 N N . ASP A 1 110 ? 7.622 4.140 -51.918 1.00 54.53 110 ASP A N 1
ATOM 862 C CA . ASP A 1 110 ? 7.344 3.721 -53.281 1.00 54.53 110 ASP A CA 1
ATOM 863 C C . ASP A 1 110 ? 7.242 5.000 -54.116 1.00 54.53 110 ASP A C 1
ATOM 865 O O . ASP A 1 110 ? 6.252 5.736 -54.089 1.00 54.53 110 ASP A O 1
ATOM 869 N N . SER A 1 111 ? 8.335 5.301 -54.813 1.00 51.31 111 SER A N 1
ATOM 870 C CA . SER A 1 111 ? 8.453 6.384 -55.775 1.00 51.31 111 SER A CA 1
ATOM 871 C C . SER A 1 111 ? 7.367 6.216 -56.838 1.00 51.31 111 SER A C 1
ATOM 873 O O . SER A 1 111 ? 7.529 5.467 -57.802 1.00 51.31 111 SER A O 1
ATOM 875 N N . ILE A 1 112 ? 6.266 6.955 -56.692 1.00 57.75 112 ILE A N 1
ATOM 876 C CA . ILE A 1 112 ? 5.254 7.163 -57.732 1.00 57.75 112 ILE A CA 1
ATOM 877 C C . ILE A 1 112 ? 5.898 8.014 -58.834 1.00 57.75 112 ILE A C 1
ATOM 879 O O . ILE A 1 112 ? 5.665 9.213 -58.916 1.00 57.75 112 ILE A O 1
ATOM 883 N N . ASN A 1 113 ? 6.767 7.422 -59.650 1.00 55.31 113 ASN A N 1
ATOM 884 C CA . ASN A 1 113 ? 7.294 8.046 -60.867 1.00 55.31 113 ASN A CA 1
ATOM 885 C C . ASN A 1 113 ? 7.448 7.065 -62.038 1.00 55.31 113 ASN A C 1
ATOM 887 O O . ASN A 1 113 ? 8.064 7.417 -63.037 1.00 55.31 113 ASN A O 1
ATOM 891 N N . ASP A 1 114 ? 6.805 5.898 -61.982 1.00 54.91 114 ASP A N 1
ATOM 892 C CA . ASP A 1 114 ? 6.627 5.030 -63.150 1.00 54.91 114 ASP A CA 1
ATOM 893 C C . ASP A 1 114 ? 5.166 5.069 -63.621 1.00 54.91 114 ASP A C 1
ATOM 895 O O . ASP A 1 114 ? 4.411 4.105 -63.505 1.00 54.91 114 ASP A O 1
ATOM 899 N N . ILE A 1 115 ? 4.745 6.218 -64.161 1.00 60.75 115 ILE A N 1
ATOM 900 C CA . ILE A 1 115 ? 3.590 6.258 -65.067 1.00 60.75 115 ILE A CA 1
ATOM 901 C C . ILE A 1 115 ? 4.151 6.218 -66.494 1.00 60.75 115 ILE A C 1
ATOM 903 O O . ILE A 1 115 ? 4.713 7.221 -66.943 1.00 60.75 115 ILE A O 1
ATOM 907 N N . PRO A 1 116 ? 4.009 5.105 -67.238 1.00 55.97 116 PRO A N 1
ATOM 908 C CA . PRO A 1 116 ? 4.339 5.093 -68.653 1.00 55.97 116 PRO A CA 1
ATOM 909 C C . PRO A 1 116 ? 3.374 6.030 -69.383 1.00 55.97 116 PRO A C 1
ATOM 911 O O . PRO A 1 116 ? 2.155 5.841 -69.379 1.00 55.97 116 PRO A O 1
ATOM 914 N N . ASN A 1 117 ? 3.935 7.078 -69.983 1.00 57.09 117 ASN A N 1
ATOM 915 C CA . ASN A 1 117 ? 3.212 8.029 -70.813 1.00 57.09 117 ASN A CA 1
ATOM 916 C C . ASN A 1 117 ? 2.906 7.390 -72.174 1.00 57.09 117 ASN A C 1
ATOM 918 O O . ASN A 1 117 ? 3.579 7.655 -73.164 1.00 57.09 117 ASN A O 1
ATOM 922 N N . ASP A 1 118 ? 1.894 6.528 -72.199 1.00 64.12 118 ASP A N 1
ATOM 923 C CA . ASP A 1 118 ? 1.318 5.973 -73.419 1.00 64.12 118 ASP A CA 1
ATOM 924 C C . ASP A 1 118 ? -0.134 6.444 -73.538 1.00 64.12 118 ASP A C 1
ATOM 926 O O . ASP A 1 118 ? -1.055 5.828 -72.994 1.00 64.12 118 ASP A O 1
ATOM 930 N N . ARG A 1 119 ? -0.314 7.602 -74.191 1.00 54.72 119 ARG A N 1
ATOM 931 C CA . ARG A 1 119 ? -1.513 8.060 -74.929 1.00 54.72 119 ARG A CA 1
ATOM 932 C C . ARG A 1 119 ? -1.334 9.534 -75.323 1.00 54.72 119 ARG A C 1
ATOM 934 O O . ARG A 1 119 ? -1.628 10.418 -74.522 1.00 54.72 119 ARG A O 1
ATOM 941 N N . LYS A 1 120 ? -0.975 9.819 -76.575 1.00 45.06 120 LYS A N 1
ATOM 942 C CA . LYS A 1 120 ? -1.922 10.063 -77.683 1.00 45.06 120 LYS A CA 1
ATOM 943 C C . LYS A 1 120 ? -1.204 10.635 -78.904 1.00 45.06 120 LYS A C 1
ATOM 945 O O . LYS A 1 120 ? -0.368 11.542 -78.719 1.00 45.06 120 LYS A O 1
#

Radius of gyration: 33.83 Å; Cα contacts (8 Å, |Δi|>4): 159; chains: 1; bounding box: 51×21×146 Å

Organism: Lygus hesperus (NCBI:txid30085)

Sequence (120 aa):
MKVLLILSAVVGVTFSATAFAPAHGKYCYYQKQLINIGEKYYPPGECMEITCEGTKDEAKMALYLTCPPAPMTDSKDFVIVERRELKYPKCCPTLSRNIEHESPPQYEEDSINDIPNDRK

pLDDT: mean 74.48, std 17.39, range [40.0, 94.94]